Protein AF-A0A962PCC5-F1 (afdb_monomer_lite)

Radius of gyration: 13.07 Å; chains: 1; bounding box: 28×33×29 Å

Sequence (69 aa):
QFDWAGEGVKADYQAIRQVMKAIKQQFSGKRIGYPKIGAGLAGGDWQIIYPIICQELEGEHHTLVEYIG

Foldseek 3Di:
DDDDDDPFQQQPLVVLLVVLLVCCVVQPPHEAEDEQPSCPPRPHDSVSNVVSNCVNNPPGNYDYDYDDD

pLDDT: mean 81.11, std 17.78, range [38.06, 96.94]

Structure (mmCIF, N/CA/C/O backbone):
data_AF-A0A962PCC5-F1
#
_entry.id   AF-A0A962PCC5-F1
#
loop_
_atom_site.group_PDB
_atom_site.id
_atom_site.type_symbol
_atom_site.label_atom_id
_atom_site.label_alt_id
_atom_site.label_comp_id
_atom_site.label_asym_id
_atom_site.label_entity_id
_atom_site.label_seq_id
_atom_site.pdbx_PDB_ins_code
_atom_site.Cartn_x
_atom_site.Cartn_y
_atom_site.Cartn_z
_atom_site.occupancy
_atom_site.B_iso_or_equiv
_atom_site.auth_seq_id
_atom_site.auth_comp_id
_atom_site.auth_asym_id
_atom_site.auth_atom_id
_atom_site.pdbx_PDB_model_num
ATOM 1 N N . GLN A 1 1 ? 13.646 -19.759 4.998 1.00 38.06 1 GLN A N 1
ATOM 2 C CA . GLN A 1 1 ? 14.522 -19.253 3.924 1.00 38.06 1 GLN A CA 1
ATOM 3 C C . GLN A 1 1 ? 13.588 -18.943 2.764 1.00 38.06 1 GLN A C 1
ATOM 5 O O . GLN A 1 1 ? 12.810 -19.826 2.439 1.00 38.06 1 GLN A O 1
ATOM 10 N N . PHE A 1 2 ? 13.524 -17.701 2.276 1.00 47.09 2 PHE A N 1
ATOM 11 C CA . PHE A 1 2 ? 12.653 -17.339 1.148 1.00 47.09 2 PHE A CA 1
ATOM 12 C C . PHE A 1 2 ? 13.526 -16.885 -0.018 1.00 47.09 2 PHE A C 1
ATOM 14 O O . PHE A 1 2 ? 14.339 -15.972 0.132 1.00 47.09 2 PHE A O 1
ATOM 21 N N . ASP A 1 3 ? 13.374 -17.603 -1.125 1.00 41.59 3 ASP A N 1
ATOM 22 C CA . ASP A 1 3 ? 14.125 -17.489 -2.367 1.00 41.59 3 ASP A CA 1
ATOM 23 C C . ASP A 1 3 ? 13.764 -16.208 -3.128 1.00 41.59 3 ASP A C 1
ATOM 25 O O . ASP A 1 3 ? 12.603 -15.978 -3.459 1.00 41.59 3 ASP A O 1
ATOM 29 N N . TRP A 1 4 ? 14.772 -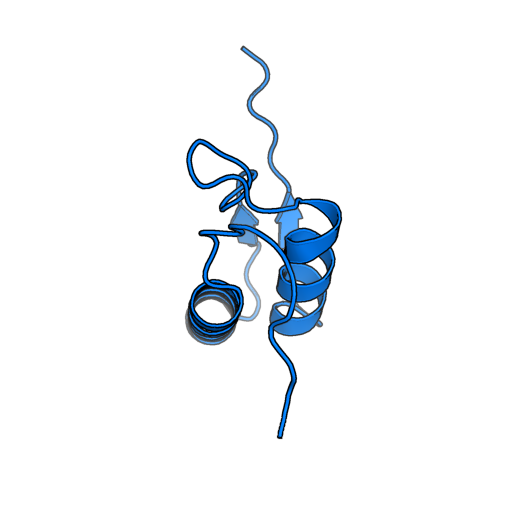15.397 -3.453 1.00 47.03 4 TRP A N 1
ATOM 30 C CA . TRP A 1 4 ? 14.654 -14.296 -4.411 1.00 47.03 4 TRP A CA 1
ATOM 31 C C . TRP A 1 4 ? 15.455 -14.656 -5.659 1.00 47.03 4 TRP A C 1
ATOM 33 O O . TRP A 1 4 ? 16.619 -14.284 -5.801 1.00 47.03 4 TRP A O 1
ATOM 43 N N . ALA A 1 5 ? 14.839 -15.437 -6.543 1.00 53.84 5 ALA A N 1
ATOM 44 C CA . ALA A 1 5 ? 15.384 -15.761 -7.854 1.00 53.84 5 ALA A CA 1
ATOM 45 C C . ALA A 1 5 ? 14.613 -14.993 -8.938 1.00 53.84 5 ALA A C 1
ATOM 47 O O . ALA A 1 5 ? 13.410 -15.190 -9.091 1.00 53.84 5 ALA A O 1
ATOM 48 N N . GLY A 1 6 ? 15.311 -14.150 -9.705 1.00 43.25 6 GLY A N 1
ATOM 49 C CA . GLY A 1 6 ? 14.810 -13.591 -10.966 1.00 43.25 6 GLY A CA 1
ATOM 50 C C . GLY A 1 6 ? 15.147 -12.115 -11.165 1.00 43.25 6 GLY A C 1
ATOM 51 O O . GLY A 1 6 ? 14.973 -11.306 -10.264 1.00 43.25 6 GLY A O 1
ATOM 52 N N . GLU A 1 7 ? 15.656 -11.774 -12.345 1.00 47.12 7 GLU A N 1
ATOM 53 C CA . GLU A 1 7 ? 16.209 -10.474 -12.734 1.00 47.12 7 GLU A CA 1
ATOM 54 C C . GLU A 1 7 ? 15.370 -9.251 -12.307 1.00 47.12 7 GLU A C 1
ATOM 56 O O . GLU A 1 7 ? 14.356 -8.907 -12.905 1.00 47.12 7 GLU A O 1
ATOM 61 N N . GLY A 1 8 ? 15.880 -8.526 -11.306 1.00 53.75 8 GLY A N 1
ATOM 62 C CA . GLY A 1 8 ? 15.820 -7.064 -11.272 1.00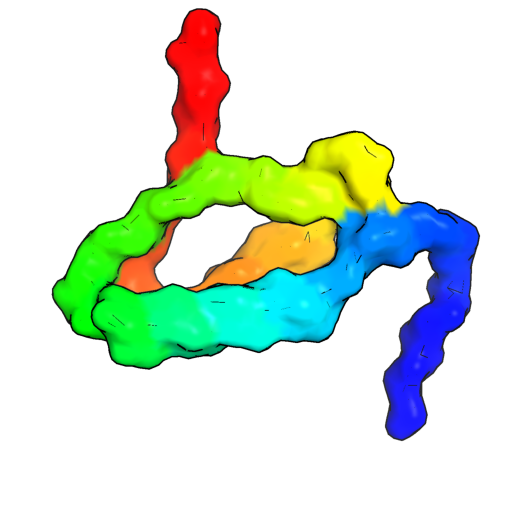 53.75 8 GLY A CA 1
ATOM 63 C C . GLY A 1 8 ? 14.521 -6.388 -10.834 1.00 53.75 8 GLY A C 1
ATOM 64 O O . GLY A 1 8 ? 14.307 -5.242 -11.225 1.00 53.75 8 GLY A O 1
ATOM 65 N N . VAL A 1 9 ? 13.690 -7.005 -9.992 1.00 52.59 9 VAL A N 1
ATOM 66 C CA . VAL A 1 9 ? 12.627 -6.263 -9.288 1.00 52.59 9 VAL A CA 1
ATOM 67 C C . VAL A 1 9 ? 13.276 -5.349 -8.236 1.00 52.59 9 VAL A C 1
ATOM 69 O O . VAL A 1 9 ? 13.733 -5.819 -7.198 1.00 52.59 9 VAL A O 1
ATOM 72 N N . LYS A 1 10 ? 13.342 -4.032 -8.490 1.00 58.16 10 LYS A N 1
ATOM 73 C CA . LYS A 1 10 ? 13.894 -3.042 -7.533 1.00 58.16 10 LYS A CA 1
ATOM 74 C C . LYS A 1 10 ? 12.864 -2.549 -6.512 1.00 58.16 10 LYS A C 1
ATOM 76 O O . LYS A 1 10 ? 13.176 -1.684 -5.695 1.00 58.16 10 LYS A O 1
ATOM 81 N N . ALA A 1 11 ? 11.632 -3.046 -6.575 1.00 64.56 11 ALA A N 1
ATOM 82 C CA . ALA A 1 11 ? 10.622 -2.754 -5.572 1.00 64.56 11 ALA A CA 1
ATOM 83 C C . ALA A 1 11 ? 10.856 -3.627 -4.336 1.00 64.56 11 ALA A C 1
ATOM 85 O O . ALA A 1 11 ? 10.678 -4.842 -4.372 1.00 64.56 11 ALA A O 1
ATOM 86 N N . ASP A 1 12 ? 11.238 -2.993 -3.229 1.00 81.06 12 ASP A N 1
ATOM 87 C CA . ASP A 1 12 ? 11.331 -3.657 -1.934 1.00 81.06 12 ASP A CA 1
ATOM 88 C C . ASP A 1 12 ? 9.916 -3.894 -1.375 1.00 81.06 12 ASP A C 1
ATOM 90 O O . ASP A 1 12 ? 9.290 -3.027 -0.754 1.00 81.06 12 ASP A O 1
ATOM 94 N N . TYR A 1 13 ? 9.389 -5.091 -1.626 1.00 84.12 13 TYR A N 1
ATOM 95 C CA . TYR A 1 13 ? 8.073 -5.513 -1.146 1.00 84.12 13 TYR A CA 1
ATOM 96 C C . TYR A 1 13 ? 7.983 -5.570 0.385 1.00 84.12 13 TYR A C 1
ATOM 98 O O . TYR A 1 13 ? 6.899 -5.381 0.947 1.00 84.12 13 TYR A O 1
ATOM 106 N N . GLN A 1 14 ? 9.105 -5.781 1.081 1.00 86.00 14 GLN A N 1
ATOM 107 C CA . GLN A 1 14 ? 9.139 -5.741 2.538 1.00 86.00 14 GLN A CA 1
ATOM 108 C C . GLN A 1 14 ? 8.993 -4.302 3.045 1.00 86.00 14 GLN A C 1
ATOM 110 O O . GLN A 1 14 ? 8.239 -4.070 3.993 1.00 86.00 14 GLN A O 1
ATOM 115 N N . ALA A 1 15 ? 9.640 -3.333 2.398 1.00 87.44 15 ALA A N 1
ATOM 116 C CA . ALA A 1 15 ? 9.472 -1.920 2.723 1.00 87.44 15 ALA A CA 1
ATOM 117 C C . ALA A 1 15 ? 8.016 -1.468 2.521 1.00 87.44 15 ALA A C 1
ATOM 119 O O . ALA A 1 15 ? 7.441 -0.834 3.406 1.00 87.44 15 ALA A O 1
ATOM 120 N N . ILE A 1 16 ? 7.373 -1.869 1.416 1.00 88.62 16 ILE A N 1
ATOM 121 C CA . ILE A 1 16 ? 5.945 -1.588 1.176 1.00 88.62 16 ILE A CA 1
ATOM 122 C C . ILE A 1 16 ? 5.083 -2.162 2.303 1.00 88.62 16 ILE A C 1
ATOM 124 O O . ILE A 1 16 ? 4.229 -1.461 2.849 1.00 88.62 16 ILE A O 1
ATOM 128 N N . ARG A 1 17 ? 5.339 -3.413 2.701 1.00 92.69 17 ARG A N 1
ATOM 129 C CA . ARG A 1 17 ? 4.642 -4.055 3.820 1.00 92.69 17 ARG A CA 1
ATOM 130 C C . ARG A 1 17 ? 4.789 -3.254 5.117 1.00 92.69 17 ARG A C 1
ATOM 132 O O . ARG A 1 17 ? 3.801 -3.018 5.808 1.00 92.69 17 ARG A O 1
ATOM 139 N N . GLN A 1 18 ? 6.005 -2.832 5.457 1.00 93.38 18 GLN A N 1
ATOM 140 C CA . GLN A 1 18 ? 6.264 -2.055 6.674 1.00 93.38 18 GLN A CA 1
ATOM 141 C C . GLN A 1 18 ? 5.544 -0.703 6.658 1.00 9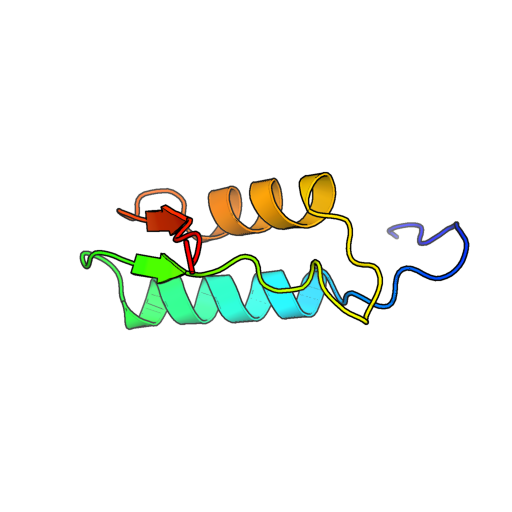3.38 18 GLN A C 1
ATOM 143 O O . GLN A 1 18 ? 4.925 -0.329 7.655 1.00 93.38 18 GLN A O 1
ATOM 148 N N . VAL A 1 19 ? 5.561 -0.008 5.519 1.00 93.38 19 VAL A N 1
ATOM 149 C CA . VAL A 1 19 ? 4.857 1.269 5.352 1.00 93.38 19 VAL A CA 1
ATOM 150 C C . VAL A 1 19 ? 3.348 1.086 5.511 1.00 93.38 19 VAL A C 1
ATOM 152 O O . VAL A 1 19 ? 2.723 1.842 6.251 1.00 93.38 19 VAL A O 1
ATOM 155 N N . MET A 1 20 ? 2.754 0.061 4.894 1.00 95.00 20 MET A N 1
ATOM 156 C CA . MET A 1 20 ? 1.310 -0.182 5.009 1.00 95.00 20 MET A CA 1
ATOM 157 C C . MET A 1 20 ? 0.883 -0.551 6.431 1.00 95.00 20 MET A C 1
ATOM 159 O O . MET A 1 20 ? -0.141 -0.057 6.901 1.00 95.00 20 MET A O 1
ATOM 163 N N . LYS A 1 21 ? 1.701 -1.316 7.168 1.00 95.94 21 LYS A N 1
ATOM 164 C CA . LYS A 1 21 ? 1.475 -1.569 8.603 1.00 95.94 21 LYS A CA 1
ATOM 165 C C . LYS A 1 21 ? 1.469 -0.285 9.421 1.00 95.94 21 LYS A C 1
ATOM 167 O O . LYS A 1 21 ? 0.581 -0.096 10.251 1.00 95.94 21 LYS A O 1
ATOM 172 N N . ALA A 1 22 ? 2.442 0.594 9.185 1.00 96.44 22 ALA A N 1
ATOM 173 C CA . ALA A 1 22 ? 2.522 1.876 9.876 1.00 96.44 22 ALA A CA 1
ATOM 174 C C . ALA A 1 22 ? 1.300 2.756 9.561 1.00 96.44 22 ALA A C 1
ATOM 176 O O . ALA A 1 22 ? 0.701 3.329 10.470 1.00 96.44 22 ALA A O 1
ATOM 177 N N . ILE A 1 23 ? 0.872 2.793 8.294 1.00 95.50 23 ILE A N 1
ATOM 178 C CA . ILE A 1 23 ? -0.334 3.511 7.863 1.00 95.50 23 ILE A CA 1
ATOM 179 C C . ILE A 1 23 ? -1.577 2.961 8.569 1.00 95.50 23 ILE A C 1
ATOM 181 O O . ILE A 1 23 ? -2.340 3.745 9.129 1.00 95.50 23 ILE A O 1
ATOM 185 N N . LYS A 1 24 ? -1.772 1.636 8.609 1.00 95.56 24 LYS A N 1
ATOM 186 C CA . LYS A 1 24 ? -2.894 1.028 9.339 1.00 95.56 24 LYS A CA 1
ATOM 187 C C . LYS A 1 24 ? -2.897 1.444 10.805 1.00 95.56 24 LYS A C 1
ATOM 189 O O . LYS A 1 24 ? -3.916 1.902 11.300 1.00 95.56 24 LYS A O 1
ATOM 194 N N . GLN A 1 25 ? -1.760 1.342 11.492 1.00 96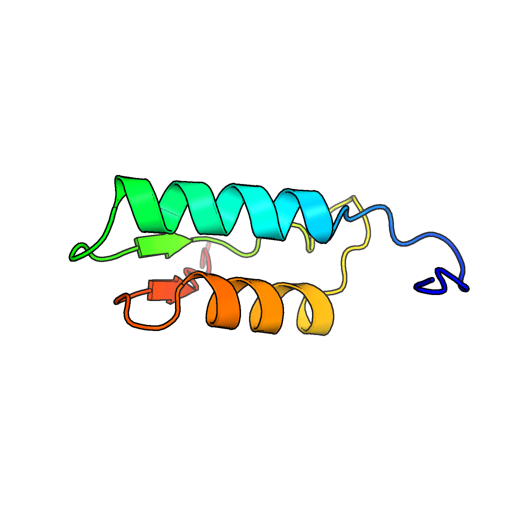.44 25 GLN A N 1
ATOM 195 C CA . GLN A 1 25 ? -1.662 1.725 12.904 1.00 96.44 25 GLN A CA 1
ATOM 196 C C . GLN A 1 25 ? -1.990 3.206 13.134 1.00 96.44 25 GLN A C 1
ATOM 198 O O . GLN A 1 25 ? -2.670 3.544 14.098 1.00 96.44 25 GLN A O 1
ATOM 203 N N . GLN A 1 26 ? -1.534 4.090 12.246 1.00 96.94 26 GLN A N 1
ATOM 204 C CA . GLN A 1 26 ? -1.708 5.534 12.398 1.00 96.94 26 GLN A CA 1
ATOM 205 C C . GLN A 1 26 ? -3.104 6.032 11.990 1.00 96.94 26 GLN A C 1
ATOM 207 O O . GLN A 1 26 ? -3.584 7.039 12.519 1.00 96.94 26 GLN A O 1
ATOM 212 N N . PHE A 1 27 ? -3.754 5.355 11.044 1.00 95.25 27 PHE A N 1
ATOM 213 C CA . PHE A 1 27 ? -5.016 5.790 10.443 1.00 95.25 27 PHE A CA 1
ATOM 214 C C . PHE A 1 27 ? -6.164 4.792 10.633 1.00 95.25 27 PHE A C 1
ATOM 216 O O . PHE A 1 27 ? -7.178 4.918 9.950 1.00 95.25 27 PHE A O 1
ATOM 223 N N . SER A 1 28 ? -6.038 3.841 11.564 1.00 95.38 28 SER A N 1
ATOM 224 C CA . SER A 1 28 ? -7.086 2.852 11.838 1.00 95.38 28 SER A CA 1
ATOM 225 C C . SER A 1 28 ? -8.437 3.514 12.128 1.00 95.38 28 SER A C 1
ATOM 227 O O . SER A 1 28 ? -8.516 4.538 12.816 1.00 95.38 28 SER A O 1
ATOM 229 N N . GLY A 1 29 ? -9.502 2.958 11.551 1.00 93.56 29 GLY A N 1
ATOM 230 C CA . GLY A 1 29 ? -10.865 3.485 11.643 1.00 93.56 29 GLY A CA 1
ATOM 231 C C . GLY A 1 29 ? -11.139 4.710 10.760 1.00 93.56 29 GLY A C 1
ATOM 232 O O . GLY A 1 29 ? -12.257 5.230 10.766 1.00 93.56 29 GLY A O 1
ATOM 233 N N . LYS A 1 30 ? -10.155 5.186 9.987 1.00 95.75 30 LYS A N 1
ATOM 234 C CA . LYS A 1 30 ? -10.326 6.257 8.993 1.00 95.75 30 LYS A CA 1
ATOM 235 C C . LYS A 1 30 ? -10.413 5.683 7.577 1.00 95.75 30 LYS A C 1
ATOM 237 O O . LYS A 1 30 ? -10.238 4.493 7.339 1.00 95.75 30 LYS A O 1
ATOM 242 N N . ARG A 1 31 ? -10.688 6.562 6.609 1.00 95.00 31 ARG A N 1
ATOM 243 C CA . ARG A 1 31 ? -10.629 6.236 5.178 1.00 95.00 31 ARG A CA 1
ATOM 244 C C . ARG A 1 31 ? -9.228 6.509 4.638 1.00 95.00 31 ARG A C 1
ATOM 246 O O . ARG A 1 31 ? -8.724 7.617 4.809 1.00 95.00 31 ARG A O 1
ATOM 253 N N . ILE A 1 32 ? -8.628 5.523 3.975 1.00 95.88 32 ILE A N 1
ATOM 254 C CA . ILE A 1 32 ? -7.244 5.575 3.484 1.00 95.88 32 ILE A CA 1
ATOM 255 C C . ILE A 1 32 ? -7.251 5.544 1.950 1.00 95.88 32 ILE A C 1
ATOM 257 O O . ILE A 1 32 ? -7.529 4.512 1.346 1.00 95.88 32 ILE A O 1
ATOM 261 N N . GLY A 1 33 ? -6.947 6.674 1.310 1.00 93.12 33 GLY A N 1
ATOM 262 C CA . GLY A 1 33 ? -6.743 6.749 -0.141 1.00 93.12 33 GLY A CA 1
ATOM 263 C C . GLY A 1 33 ? -5.257 6.691 -0.489 1.00 93.12 33 GLY A C 1
ATOM 264 O O . GLY A 1 33 ? -4.470 7.413 0.121 1.00 93.12 33 GLY A O 1
ATOM 265 N N . TYR A 1 34 ? -4.865 5.865 -1.460 1.00 90.25 34 TYR A N 1
ATOM 266 C CA . TYR A 1 34 ? -3.473 5.778 -1.921 1.00 90.25 34 TYR A CA 1
ATOM 267 C C . TYR A 1 34 ? -3.377 5.648 -3.449 1.00 90.25 34 TYR A C 1
ATOM 269 O O . TYR A 1 34 ? -4.212 4.973 -4.051 1.00 90.25 34 TYR A O 1
ATOM 277 N N . PRO A 1 35 ? -2.370 6.262 -4.099 1.00 88.75 35 PRO A N 1
ATOM 278 C CA . PRO A 1 35 ? -2.121 6.070 -5.525 1.00 88.75 35 PRO A CA 1
ATOM 279 C C . PRO A 1 35 ? -1.425 4.729 -5.807 1.00 88.75 35 PRO A C 1
ATOM 281 O O . PRO A 1 35 ? -1.029 4.012 -4.885 1.00 88.75 35 PRO A O 1
ATOM 284 N N . LYS A 1 36 ? -1.216 4.397 -7.089 1.00 86.88 36 LYS A N 1
ATOM 285 C CA . LYS A 1 36 ? -0.341 3.277 -7.485 1.00 86.88 36 LYS A CA 1
ATOM 286 C C . LYS A 1 36 ? 1.106 3.568 -7.071 1.00 86.88 36 LYS A C 1
ATOM 288 O O . LYS A 1 36 ? 1.855 4.207 -7.805 1.00 86.88 36 LYS A O 1
ATOM 293 N N . ILE A 1 37 ? 1.492 3.120 -5.878 1.00 79.88 37 ILE A N 1
ATOM 294 C CA . ILE A 1 37 ? 2.858 3.233 -5.355 1.00 79.88 37 ILE A CA 1
ATOM 295 C C . ILE A 1 37 ? 3.693 2.006 -5.732 1.00 79.88 37 ILE A C 1
ATOM 297 O O . ILE A 1 37 ? 3.167 0.910 -5.890 1.00 79.88 37 ILE A O 1
ATOM 301 N N . GLY A 1 38 ? 5.006 2.171 -5.880 1.00 68.56 38 GLY A N 1
ATOM 302 C CA . GLY A 1 38 ? 5.925 1.056 -6.149 1.00 68.56 38 GLY A CA 1
ATOM 303 C C . GLY A 1 38 ? 5.844 0.445 -7.559 1.00 68.56 38 GLY A C 1
ATOM 304 O O . GLY A 1 38 ? 6.799 -0.202 -7.966 1.00 68.56 38 GLY A O 1
ATOM 305 N N . ALA A 1 39 ? 4.792 0.723 -8.338 1.00 63.44 39 ALA A N 1
ATOM 306 C CA . ALA A 1 39 ? 4.622 0.285 -9.733 1.00 63.44 39 ALA A CA 1
ATOM 307 C C . ALA A 1 39 ? 5.225 1.245 -10.790 1.00 63.44 39 ALA A C 1
ATOM 309 O O . ALA A 1 39 ? 4.878 1.183 -11.966 1.00 63.44 39 ALA A O 1
ATOM 310 N N . GLY A 1 40 ? 6.086 2.181 -10.370 1.00 62.97 40 GLY A N 1
ATOM 311 C CA . GLY A 1 40 ? 6.740 3.169 -11.242 1.00 62.97 40 GLY A CA 1
ATOM 312 C C . GLY A 1 40 ? 8.145 2.755 -11.707 1.00 62.97 40 GLY A C 1
ATOM 313 O O . GLY A 1 40 ? 8.444 1.572 -11.820 1.00 62.97 40 GLY A O 1
ATOM 314 N N . LEU A 1 41 ? 9.032 3.743 -11.908 1.00 52.41 41 LEU A N 1
ATOM 315 C CA . LEU A 1 41 ? 10.437 3.652 -12.381 1.00 52.41 41 LEU A CA 1
ATOM 316 C C . LEU A 1 41 ? 11.314 2.515 -11.797 1.00 52.41 41 LEU A C 1
ATOM 318 O O . LEU A 1 41 ? 12.356 2.200 -12.366 1.00 52.41 41 LEU A O 1
ATOM 322 N N . ALA A 1 42 ? 10.922 1.912 -10.673 1.00 56.69 42 ALA A N 1
ATOM 323 C CA . ALA A 1 42 ? 11.603 0.780 -10.042 1.00 56.69 42 ALA A CA 1
ATOM 324 C C . ALA A 1 42 ? 11.211 -0.600 -10.621 1.00 56.69 42 ALA A C 1
ATOM 326 O O . ALA A 1 42 ? 11.796 -1.604 -10.220 1.00 56.69 42 ALA A O 1
ATOM 327 N N . GLY A 1 43 ? 10.239 -0.667 -11.540 1.00 61.19 43 GLY A N 1
ATOM 328 C CA . GLY A 1 43 ? 9.800 -1.925 -12.156 1.00 61.19 43 GLY A CA 1
ATOM 329 C C . GLY A 1 43 ? 9.068 -2.858 -11.189 1.00 61.19 43 GLY A C 1
ATOM 330 O O . GLY A 1 43 ? 9.132 -4.073 -11.346 1.00 61.19 43 GLY A O 1
ATOM 331 N N . GLY A 1 44 ? 8.422 -2.312 -10.155 1.00 69.00 44 GLY A N 1
ATOM 332 C CA . GLY A 1 44 ? 7.601 -3.118 -9.258 1.00 69.00 44 GLY A CA 1
ATOM 333 C C . GLY A 1 44 ? 6.367 -3.647 -9.975 1.00 69.00 44 GLY A C 1
ATOM 334 O O . GLY A 1 44 ? 5.709 -2.921 -10.721 1.00 69.00 44 GLY A O 1
ATOM 335 N N . ASP A 1 45 ? 6.045 -4.910 -9.726 1.00 81.12 45 ASP A N 1
ATOM 336 C CA . ASP A 1 45 ? 4.837 -5.517 -10.261 1.00 81.12 45 ASP A CA 1
ATOM 337 C C . ASP A 1 45 ? 3.629 -5.048 -9.438 1.00 81.12 45 ASP A C 1
ATOM 339 O O . ASP A 1 45 ? 3.575 -5.233 -8.222 1.00 81.12 45 ASP A O 1
ATOM 343 N N . TRP A 1 46 ? 2.640 -4.422 -10.074 1.00 85.25 46 TRP A N 1
ATOM 344 C CA . TRP A 1 46 ? 1.419 -4.022 -9.373 1.00 85.25 46 TRP A CA 1
ATOM 345 C C . TRP A 1 46 ? 0.554 -5.226 -8.964 1.00 85.25 46 TRP A C 1
ATOM 347 O O . TRP A 1 46 ? -0.107 -5.166 -7.928 1.00 85.25 46 TRP A O 1
ATOM 357 N N . GLN A 1 47 ? 0.597 -6.332 -9.719 1.00 84.56 47 GLN A N 1
ATOM 358 C CA . GLN A 1 47 ? -0.048 -7.606 -9.360 1.00 84.56 47 GLN A CA 1
ATOM 359 C C . GLN A 1 47 ? 0.602 -8.228 -8.110 1.00 84.56 47 GLN A C 1
ATOM 361 O O . GLN A 1 47 ? -0.079 -8.846 -7.301 1.00 84.56 47 GLN A O 1
ATOM 366 N N . ILE A 1 48 ? 1.897 -7.952 -7.939 1.00 86.31 48 ILE A N 1
ATOM 367 C CA . ILE A 1 48 ? 2.721 -7.927 -6.720 1.00 86.31 48 ILE A CA 1
ATOM 368 C C . ILE A 1 48 ? 2.147 -7.187 -5.505 1.00 86.31 48 ILE A C 1
ATOM 370 O O . ILE A 1 48 ? 1.752 -7.708 -4.459 1.00 86.31 48 ILE A O 1
ATOM 374 N N . ILE A 1 49 ? 2.177 -5.872 -5.679 1.00 87.06 49 ILE A N 1
ATOM 375 C CA . ILE A 1 49 ? 2.063 -4.869 -4.633 1.00 87.06 49 ILE A CA 1
ATOM 376 C C . ILE A 1 49 ? 0.631 -4.768 -4.119 1.00 87.06 49 ILE A C 1
ATOM 378 O O . ILE A 1 49 ? 0.422 -4.615 -2.915 1.00 87.06 49 ILE A O 1
ATOM 382 N N . TYR A 1 50 ? -0.361 -4.860 -5.005 1.00 90.88 50 TYR A N 1
ATOM 383 C CA . TYR A 1 50 ? -1.754 -4.652 -4.630 1.00 90.88 50 TYR A CA 1
ATOM 384 C C . TYR A 1 50 ? -2.251 -5.672 -3.585 1.00 90.88 50 TYR A C 1
ATOM 386 O O . TYR A 1 50 ? -2.750 -5.228 -2.548 1.00 90.88 50 TYR A O 1
ATOM 394 N N . PRO A 1 51 ? -2.028 -6.995 -3.742 1.00 93.44 51 PRO A N 1
ATOM 395 C CA . PRO A 1 51 ? -2.320 -7.969 -2.690 1.00 93.44 51 PRO A CA 1
ATOM 396 C C . PRO A 1 51 ? -1.617 -7.689 -1.356 1.00 93.44 51 PRO A C 1
ATOM 398 O O . PRO A 1 51 ? -2.228 -7.872 -0.305 1.00 93.44 51 PRO A O 1
ATOM 401 N N . ILE A 1 52 ? -0.363 -7.212 -1.370 1.00 92.75 52 ILE A N 1
ATOM 402 C CA . ILE A 1 52 ? 0.365 -6.852 -0.140 1.00 92.75 52 ILE A CA 1
ATOM 403 C C . ILE A 1 52 ? -0.342 -5.700 0.577 1.00 92.75 52 ILE A C 1
ATOM 405 O O . ILE A 1 52 ? -0.549 -5.769 1.786 1.00 92.75 52 ILE A O 1
ATOM 409 N N . ILE A 1 53 ? -0.738 -4.657 -0.157 1.00 94.00 53 ILE A N 1
ATOM 410 C CA . ILE A 1 53 ? -1.456 -3.514 0.418 1.00 94.00 53 ILE A CA 1
ATOM 411 C C . ILE A 1 53 ? -2.801 -3.963 1.001 1.00 94.00 53 ILE A C 1
ATOM 413 O O . ILE A 1 53 ? -3.103 -3.625 2.143 1.00 94.00 53 ILE A O 1
ATOM 417 N N . CYS A 1 54 ? -3.580 -4.753 0.255 1.00 95.19 54 CYS A N 1
ATOM 418 C CA . CYS A 1 54 ? -4.859 -5.293 0.724 1.00 95.19 54 CYS A CA 1
ATOM 419 C C . CYS A 1 54 ? -4.702 -6.128 2.000 1.00 95.19 54 CYS A C 1
ATOM 421 O O . CYS A 1 54 ? -5.496 -5.978 2.923 1.00 95.19 54 CYS A O 1
ATOM 423 N N . GLN A 1 55 ? -3.671 -6.975 2.075 1.00 96.69 55 GLN A N 1
ATOM 424 C CA . GLN A 1 55 ? -3.408 -7.781 3.266 1.00 96.69 55 GLN A CA 1
ATOM 425 C C . GLN A 1 55 ? -3.060 -6.904 4.475 1.00 96.69 55 GLN A C 1
ATOM 427 O O . GLN A 1 55 ? -3.558 -7.130 5.574 1.00 96.69 55 GLN A O 1
ATOM 432 N N . GLU A 1 56 ? -2.198 -5.904 4.298 1.00 96.56 56 GLU A N 1
ATOM 433 C CA . GLU A 1 56 ? -1.762 -5.068 5.419 1.00 96.56 56 GLU A CA 1
ATOM 434 C C . GLU A 1 56 ? -2.828 -4.090 5.905 1.00 96.56 56 GLU A C 1
ATOM 436 O O . GLU A 1 56 ? -2.864 -3.771 7.092 1.00 96.56 56 GLU A O 1
ATOM 441 N N . LEU A 1 57 ? -3.717 -3.647 5.016 1.00 96.44 57 LEU A N 1
ATOM 442 C CA . LEU A 1 57 ? -4.839 -2.766 5.340 1.00 96.44 57 LEU A CA 1
ATOM 443 C C . LEU A 1 57 ? -6.150 -3.529 5.594 1.00 96.44 57 LEU A C 1
ATOM 445 O O . LEU A 1 57 ? -7.208 -2.908 5.659 1.00 96.44 57 LEU A O 1
ATOM 449 N N . GLU A 1 58 ? -6.105 -4.854 5.769 1.00 96.69 58 GLU A N 1
ATOM 450 C CA . GLU A 1 58 ? -7.299 -5.664 6.031 1.00 96.69 58 GLU A CA 1
ATOM 451 C C . GLU A 1 58 ? -8.088 -5.119 7.234 1.00 96.69 58 GLU A C 1
ATOM 453 O O . GLU A 1 58 ? -7.515 -4.824 8.288 1.00 96.69 58 GLU A O 1
ATOM 458 N N . GLY A 1 59 ? -9.405 -4.980 7.077 1.00 95.88 59 GLY A N 1
ATOM 459 C CA . GLY A 1 59 ? -10.294 -4.406 8.093 1.00 95.88 59 GLY A CA 1
ATOM 460 C C . GLY A 1 59 ? -10.377 -2.876 8.086 1.00 95.88 59 GLY A C 1
ATOM 461 O O . GLY A 1 59 ? -11.224 -2.325 8.783 1.00 95.88 59 GLY A O 1
ATOM 462 N N . GLU A 1 60 ? -9.563 -2.188 7.282 1.00 96.62 60 GLU A N 1
ATOM 463 C CA . GLU A 1 60 ? -9.638 -0.737 7.099 1.00 96.62 60 GLU A CA 1
ATOM 464 C C . GLU A 1 60 ? -10.410 -0.363 5.828 1.00 96.62 60 GLU A C 1
ATOM 466 O O . GLU A 1 60 ? -10.462 -1.107 4.847 1.00 96.62 60 GLU A O 1
ATOM 471 N N . HIS A 1 61 ? -10.983 0.842 5.806 1.00 95.19 61 HIS A N 1
ATOM 472 C CA . HIS A 1 61 ? -11.664 1.359 4.621 1.00 95.19 61 HIS A CA 1
ATOM 473 C C . HIS A 1 61 ? -10.658 2.024 3.673 1.00 95.19 61 HIS A C 1
ATOM 475 O O . HIS A 1 61 ? -10.457 3.243 3.709 1.00 95.19 61 HIS A O 1
ATOM 481 N N . HIS A 1 62 ? -10.031 1.229 2.809 1.00 96.06 62 HIS A N 1
ATOM 482 C CA . HIS A 1 62 ? -8.971 1.693 1.918 1.00 96.06 62 HIS A CA 1
ATOM 483 C C . HIS A 1 62 ? -9.384 1.705 0.434 1.00 96.06 62 HIS A C 1
ATOM 485 O O . HIS A 1 62 ? -10.257 0.953 0.002 1.00 96.06 62 HIS A O 1
ATOM 491 N N . THR A 1 63 ? -8.806 2.604 -0.366 1.00 94.81 63 THR A N 1
ATOM 492 C CA . THR A 1 63 ? -9.183 2.785 -1.778 1.00 94.81 63 THR A CA 1
ATOM 493 C C . THR A 1 63 ? -7.978 3.181 -2.625 1.00 94.81 63 THR A C 1
ATOM 495 O O . THR A 1 63 ? -7.240 4.107 -2.285 1.00 94.81 63 THR A O 1
ATOM 498 N N . LEU A 1 64 ? -7.807 2.488 -3.754 1.00 92.75 64 LEU A N 1
ATOM 499 C CA . LEU A 1 64 ? -6.867 2.883 -4.797 1.00 92.75 64 LEU A CA 1
ATOM 500 C C . LEU A 1 64 ? -7.401 4.131 -5.507 1.00 92.75 64 LEU A C 1
ATOM 502 O O . LEU A 1 64 ? -8.507 4.111 -6.041 1.00 92.75 64 LEU A O 1
ATOM 506 N N . VAL A 1 65 ? -6.609 5.196 -5.526 1.00 91.06 65 VAL A N 1
ATOM 507 C CA . VAL A 1 65 ? -6.935 6.451 -6.206 1.00 91.06 65 VAL A CA 1
ATOM 508 C C . VAL A 1 65 ? -6.105 6.548 -7.481 1.00 91.06 65 VAL A C 1
ATOM 510 O O . VAL A 1 65 ? -4.877 6.601 -7.432 1.00 91.06 65 VAL A O 1
ATOM 513 N N . GLU A 1 66 ? -6.769 6.577 -8.632 1.00 86.44 66 GLU A N 1
ATOM 514 C CA . GLU A 1 66 ? -6.123 6.809 -9.923 1.00 86.44 66 GLU A CA 1
ATOM 515 C C . GLU A 1 66 ? -6.243 8.291 -10.286 1.00 86.44 66 GLU A C 1
ATOM 517 O O . GLU A 1 66 ? -7.335 8.857 -10.262 1.00 86.44 66 GLU A O 1
ATOM 522 N N . TYR A 1 67 ? -5.115 8.938 -10.591 1.00 76.56 67 TYR A N 1
ATOM 523 C CA . TYR A 1 67 ? -5.145 10.295 -11.123 1.00 76.56 67 TYR A CA 1
ATOM 524 C C . TYR A 1 67 ? -5.580 10.232 -12.586 1.00 76.56 67 TYR A C 1
ATOM 5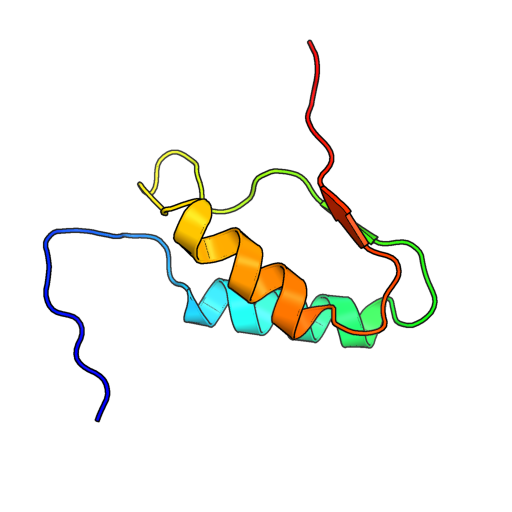26 O O . TYR A 1 67 ? -4.861 9.688 -13.425 1.00 76.56 67 TYR A O 1
ATOM 534 N N . ILE A 1 68 ? -6.763 10.768 -12.867 1.00 71.62 68 ILE A N 1
ATOM 535 C CA . ILE A 1 68 ? -7.273 10.965 -14.221 1.00 71.62 68 ILE A CA 1
ATOM 536 C C . ILE A 1 68 ? -6.972 12.428 -14.553 1.00 71.62 68 ILE A C 1
ATOM 538 O O . ILE A 1 68 ? -7.612 13.325 -14.003 1.00 71.62 68 ILE A O 1
ATOM 542 N N . GLY A 1 69 ? -5.913 12.645 -15.334 1.00 53.44 69 GLY A N 1
ATOM 543 C CA . GLY A 1 69 ? -5.542 13.956 -15.872 1.00 53.44 69 GLY A CA 1
ATOM 544 C C . GLY A 1 69 ? -6.324 14.293 -17.129 1.00 53.44 69 GLY A C 1
ATOM 545 O O . GLY A 1 69 ? -6.691 13.340 -17.854 1.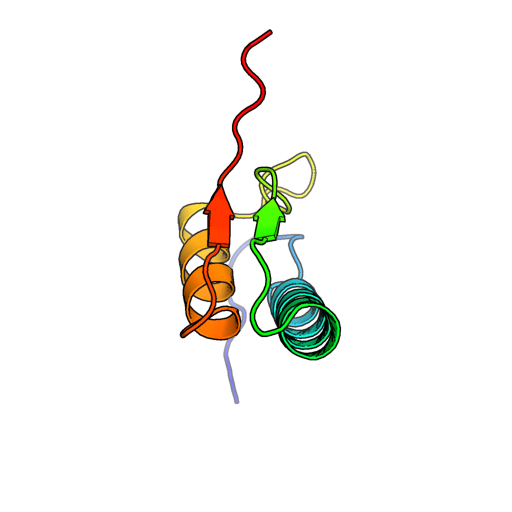00 53.44 69 GLY A O 1
#

Secondary structure (DSSP, 8-state):
-----STT----HHHHHHHHHHHHHHHTTSEEEE---SSSTTT--HHHHHHHHHHHTTTSEEEE-----